Protein AF-A0A559M3E8-F1 (afdb_monomer)

Structure (mmCIF, N/CA/C/O backbone):
data_AF-A0A559M3E8-F1
#
_entry.id   AF-A0A559M3E8-F1
#
loop_
_atom_site.group_PDB
_atom_site.id
_atom_site.type_symbol
_atom_site.label_atom_id
_atom_site.label_alt_id
_atom_site.label_comp_id
_atom_site.label_asym_id
_atom_site.label_entity_id
_atom_site.label_seq_id
_atom_site.pdbx_PDB_ins_code
_atom_site.Cartn_x
_atom_site.Cartn_y
_atom_site.Cartn_z
_atom_site.occupancy
_atom_site.B_iso_or_equiv
_atom_site.auth_seq_id
_atom_site.auth_comp_id
_atom_site.auth_asym_id
_atom_site.auth_atom_id
_atom_site.pdbx_PDB_model_num
ATOM 1 N N . MET A 1 1 ? 30.283 10.281 -4.184 1.00 38.22 1 MET A N 1
ATOM 2 C CA . MET A 1 1 ? 31.143 9.720 -5.253 1.00 38.22 1 MET A CA 1
ATOM 3 C C . MET A 1 1 ? 30.238 9.097 -6.311 1.00 38.22 1 MET A C 1
ATOM 5 O O . MET A 1 1 ? 29.497 8.177 -5.992 1.00 38.22 1 MET A O 1
ATOM 9 N N . MET A 1 2 ? 30.207 9.641 -7.528 1.00 44.91 2 MET A N 1
ATOM 10 C CA . MET A 1 2 ? 29.304 9.193 -8.597 1.00 44.91 2 MET A CA 1
ATOM 11 C C . MET A 1 2 ? 29.893 7.927 -9.235 1.00 44.91 2 MET A C 1
ATOM 13 O O . MET A 1 2 ? 30.963 7.985 -9.844 1.00 44.91 2 MET A O 1
ATOM 17 N N . LYS A 1 3 ? 29.264 6.762 -9.026 1.00 56.38 3 LYS A N 1
ATOM 18 C CA . LYS A 1 3 ? 29.805 5.481 -9.509 1.00 56.38 3 LYS A CA 1
ATOM 19 C C . LYS A 1 3 ? 29.872 5.496 -11.036 1.00 56.38 3 LYS A C 1
ATOM 21 O O . LYS A 1 3 ? 28.886 5.752 -11.724 1.00 56.38 3 LYS A O 1
ATOM 26 N N . SER A 1 4 ? 31.058 5.238 -11.582 1.00 53.09 4 SER A N 1
ATOM 27 C CA . SER A 1 4 ? 31.251 5.160 -13.024 1.00 53.09 4 SER A CA 1
ATOM 28 C C . SER A 1 4 ? 30.557 3.915 -13.576 1.00 53.09 4 SER A C 1
ATOM 30 O O . SER A 1 4 ? 31.086 2.816 -13.493 1.00 53.09 4 SER A O 1
ATOM 32 N N . VAL A 1 5 ? 29.383 4.087 -14.180 1.00 62.91 5 VAL A N 1
ATOM 33 C CA . VAL A 1 5 ? 28.581 3.019 -14.808 1.00 62.91 5 VAL A CA 1
ATOM 34 C C . VAL A 1 5 ? 29.138 2.439 -16.125 1.00 62.91 5 VAL A C 1
ATOM 36 O O . VAL A 1 5 ? 28.409 1.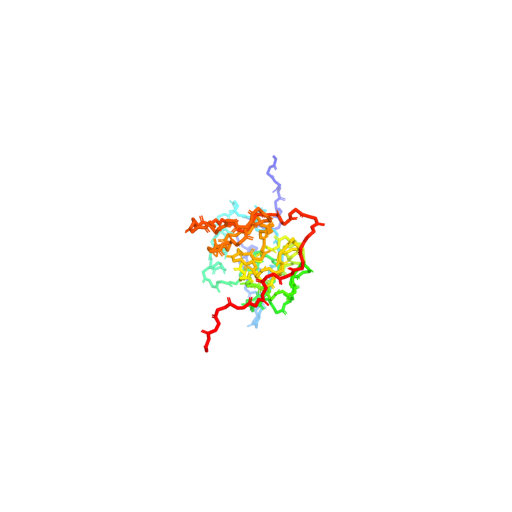808 -16.888 1.00 62.91 5 VAL A O 1
ATOM 39 N N . GLY A 1 6 ? 30.442 2.611 -16.382 1.00 71.12 6 GLY A N 1
ATOM 40 C CA . GLY A 1 6 ? 31.203 1.924 -17.435 1.00 71.12 6 GLY A CA 1
ATOM 41 C C . GLY A 1 6 ? 30.458 1.737 -18.763 1.00 71.12 6 GLY A C 1
ATOM 42 O O . GLY A 1 6 ? 30.150 2.705 -19.458 1.00 71.12 6 GLY A O 1
ATOM 43 N N . PHE A 1 7 ? 30.165 0.474 -19.095 1.00 62.53 7 PHE A N 1
ATOM 44 C CA . PHE A 1 7 ? 29.537 0.022 -20.343 1.00 62.53 7 PHE A CA 1
ATOM 45 C C . PHE A 1 7 ? 28.239 0.763 -20.718 1.00 62.53 7 PHE A C 1
ATOM 47 O O . PHE A 1 7 ? 27.956 0.919 -21.904 1.00 62.53 7 PHE A O 1
ATOM 54 N N . LEU A 1 8 ? 27.493 1.262 -19.729 1.00 63.47 8 LEU A N 1
ATOM 55 C CA . LEU A 1 8 ? 26.146 1.818 -19.889 1.00 63.47 8 LEU A CA 1
ATOM 56 C C . LEU A 1 8 ? 26.116 3.354 -19.983 1.00 63.47 8 LEU A C 1
ATOM 58 O O . LEU A 1 8 ? 25.038 3.939 -19.998 1.00 63.47 8 LEU A O 1
ATOM 62 N N . LYS A 1 9 ? 27.280 4.016 -20.065 1.00 68.69 9 LYS A N 1
ATOM 63 C CA . LYS A 1 9 ? 27.387 5.480 -20.232 1.00 68.69 9 LYS A CA 1
ATOM 64 C C . LYS A 1 9 ? 27.197 5.967 -21.666 1.00 68.69 9 LYS A C 1
ATOM 66 O O . LYS A 1 9 ? 26.870 7.129 -21.883 1.00 68.69 9 LYS A O 1
ATOM 71 N N . THR A 1 10 ? 27.453 5.110 -22.649 1.00 76.62 10 THR A N 1
ATOM 72 C CA . THR A 1 10 ? 27.507 5.512 -24.058 1.00 76.62 10 THR A CA 1
ATOM 73 C C . THR A 1 10 ? 26.169 5.277 -24.746 1.00 76.62 10 THR A C 1
ATOM 75 O O . THR A 1 10 ? 25.693 4.145 -24.797 1.00 76.62 10 THR A O 1
ATOM 78 N N . ILE A 1 11 ? 25.622 6.324 -25.370 1.00 76.19 11 ILE A N 1
ATOM 79 C CA . ILE A 1 11 ? 24.378 6.290 -26.160 1.00 76.19 11 ILE A CA 1
ATOM 80 C C . ILE A 1 11 ? 24.367 5.126 -27.159 1.00 76.19 11 ILE A C 1
ATOM 82 O O . ILE A 1 11 ? 23.447 4.313 -27.161 1.00 76.19 11 ILE A O 1
ATOM 86 N N . ASN A 1 12 ? 25.435 4.972 -27.945 1.00 81.44 12 ASN A N 1
ATOM 87 C CA . ASN A 1 12 ? 25.519 3.913 -28.954 1.00 81.44 12 ASN A CA 1
ATOM 88 C C . ASN A 1 12 ? 25.393 2.508 -28.351 1.00 81.44 12 ASN A C 1
ATOM 90 O O . ASN A 1 12 ? 24.781 1.632 -28.953 1.00 81.44 12 ASN A O 1
ATOM 94 N N . ARG A 1 13 ? 25.921 2.286 -27.143 1.00 81.44 13 ARG A N 1
ATOM 95 C CA . ARG A 1 13 ? 25.831 0.980 -26.477 1.00 81.44 13 ARG A CA 1
ATOM 96 C C . ARG A 1 13 ? 24.429 0.693 -25.967 1.00 81.44 13 ARG A C 1
ATOM 98 O O . ARG A 1 13 ? 23.971 -0.436 -26.083 1.00 81.44 13 ARG A O 1
ATOM 105 N N . ILE A 1 14 ? 23.745 1.710 -25.459 1.00 81.62 14 ILE A N 1
ATOM 106 C CA . ILE A 1 14 ? 22.357 1.589 -25.012 1.00 81.62 14 ILE A CA 1
ATOM 107 C C . ILE A 1 14 ? 21.443 1.315 -26.219 1.00 81.62 14 ILE A C 1
ATOM 109 O O . ILE A 1 14 ? 20.637 0.396 -26.161 1.00 81.62 14 ILE A O 1
ATOM 113 N N . ASN A 1 15 ? 21.619 2.019 -27.345 1.00 84.62 15 ASN A N 1
ATOM 114 C CA . ASN A 1 15 ? 20.841 1.764 -28.567 1.00 84.62 15 ASN A CA 1
ATOM 115 C C . ASN A 1 15 ? 21.053 0.345 -29.098 1.00 84.62 15 ASN A C 1
ATOM 117 O O . ASN A 1 15 ? 20.097 -0.344 -29.451 1.00 84.62 15 ASN A O 1
ATOM 121 N N . VAL A 1 16 ? 22.306 -0.118 -29.124 1.00 87.00 16 VAL A N 1
ATOM 122 C CA . VAL A 1 16 ? 22.616 -1.497 -29.511 1.00 87.00 16 VAL A CA 1
ATOM 123 C C . VAL A 1 16 ? 21.974 -2.488 -28.543 1.00 87.00 16 VAL A C 1
ATOM 125 O O . VAL A 1 16 ? 21.421 -3.477 -29.002 1.00 87.00 16 VAL A O 1
ATOM 128 N N . LEU A 1 17 ? 22.017 -2.234 -27.233 1.00 85.44 17 LEU A N 1
ATOM 129 C CA . LEU A 1 17 ? 21.421 -3.105 -26.218 1.00 85.44 17 LEU A CA 1
ATOM 130 C C . LEU A 1 17 ? 19.900 -3.226 -26.391 1.00 85.44 17 LEU A C 1
ATOM 132 O O . LEU A 1 17 ? 19.386 -4.341 -26.418 1.00 85.44 17 LEU A O 1
ATOM 136 N N . LEU A 1 18 ? 19.200 -2.103 -26.571 1.00 86.25 18 LEU A N 1
ATOM 137 C CA . LEU A 1 18 ? 17.736 -2.062 -26.670 1.00 86.25 18 LEU A CA 1
ATOM 138 C C . LEU A 1 18 ? 17.191 -2.601 -28.006 1.00 86.25 18 LEU A C 1
ATOM 140 O O . LEU A 1 18 ? 16.009 -2.914 -28.094 1.00 86.25 18 LEU A O 1
ATOM 144 N N . SER A 1 19 ? 18.026 -2.725 -29.043 1.00 88.88 19 SER A N 1
ATOM 145 C CA . SER A 1 19 ? 17.595 -3.119 -30.397 1.00 88.88 19 SER A CA 1
ATOM 146 C C . SER A 1 19 ? 17.796 -4.601 -30.739 1.00 88.88 19 SER A C 1
ATOM 148 O O . SER A 1 19 ? 17.417 -5.025 -31.829 1.00 88.88 19 SER A O 1
ATOM 150 N N . ARG A 1 20 ? 18.386 -5.421 -29.852 1.00 88.44 20 ARG A N 1
ATOM 151 C CA . ARG A 1 20 ? 18.673 -6.840 -30.177 1.00 88.44 20 ARG A CA 1
ATOM 152 C C . ARG A 1 20 ? 17.494 -7.788 -29.962 1.00 88.44 20 ARG A C 1
ATOM 154 O O . ARG A 1 20 ? 17.511 -8.897 -30.495 1.00 88.44 20 ARG A O 1
ATOM 161 N N . ALA A 1 21 ? 16.511 -7.397 -29.156 1.00 88.38 21 ALA A N 1
ATOM 162 C CA . ALA A 1 21 ? 15.381 -8.250 -28.809 1.00 88.38 21 ALA A CA 1
ATOM 163 C C . ALA A 1 21 ? 14.292 -8.198 -29.892 1.00 88.38 21 ALA A C 1
ATOM 165 O O . ALA A 1 21 ? 13.882 -7.120 -30.308 1.00 88.38 21 ALA A O 1
ATOM 166 N N . LYS A 1 22 ? 13.808 -9.370 -30.329 1.00 85.19 22 LYS A N 1
ATOM 167 C CA . LYS A 1 22 ? 12.701 -9.489 -31.300 1.00 85.19 22 LYS A CA 1
ATOM 168 C C . LYS A 1 22 ? 11.334 -9.719 -30.653 1.00 85.19 22 LYS A C 1
ATOM 170 O O . LYS A 1 22 ? 10.342 -9.230 -31.171 1.00 85.19 22 LYS A O 1
ATOM 175 N N . HIS A 1 23 ? 11.285 -10.477 -29.556 1.00 88.69 23 HIS A N 1
ATOM 176 C CA . HIS A 1 23 ? 10.023 -10.914 -28.936 1.00 88.69 23 HIS A CA 1
ATOM 177 C C . HIS A 1 23 ? 9.773 -10.279 -27.566 1.00 88.69 23 HIS A C 1
ATOM 179 O O . HIS A 1 23 ? 8.643 -9.945 -27.239 1.00 88.69 23 HIS A O 1
ATOM 185 N N . GLY A 1 24 ? 10.818 -10.094 -26.762 1.00 84.81 24 GLY A N 1
ATOM 186 C CA . GLY A 1 24 ? 10.701 -9.511 -25.430 1.00 84.81 24 GLY A CA 1
ATOM 187 C C . GLY A 1 24 ? 12.068 -9.176 -24.852 1.00 84.81 24 GLY A C 1
ATOM 188 O O . GLY A 1 24 ? 13.076 -9.775 -25.233 1.00 84.81 24 GLY A O 1
ATOM 189 N N . MET A 1 25 ? 12.101 -8.195 -23.954 1.00 86.50 25 MET A N 1
ATOM 190 C CA . MET A 1 25 ? 13.311 -7.696 -23.305 1.00 86.50 25 MET A CA 1
ATOM 191 C C . MET A 1 25 ? 13.035 -7.483 -21.818 1.00 86.50 25 MET A C 1
ATOM 193 O O . MET A 1 25 ? 12.091 -6.783 -21.464 1.00 86.50 25 MET A O 1
ATOM 197 N N . TYR A 1 26 ? 13.891 -8.041 -20.964 1.00 85.75 26 TYR A N 1
ATOM 198 C CA . TYR A 1 26 ? 13.893 -7.783 -19.526 1.00 85.75 26 TYR A CA 1
ATOM 199 C C . TYR A 1 26 ? 15.150 -6.996 -19.162 1.00 85.75 26 TYR A C 1
ATOM 201 O O . TYR A 1 26 ? 16.258 -7.369 -19.549 1.00 85.75 26 TYR A O 1
ATOM 209 N N . LEU A 1 27 ? 14.981 -5.903 -18.419 1.00 83.50 27 LEU A N 1
ATOM 210 C CA . LEU A 1 27 ? 16.076 -5.071 -17.926 1.00 83.50 27 LEU A CA 1
ATOM 211 C C . LEU A 1 27 ? 16.132 -5.188 -16.404 1.00 83.50 27 LEU A C 1
ATOM 213 O O . LEU A 1 27 ? 15.305 -4.614 -15.703 1.00 83.50 27 LEU A O 1
ATOM 217 N N . ILE A 1 28 ? 17.115 -5.928 -15.895 1.00 83.75 28 ILE A N 1
ATOM 218 C CA . ILE A 1 28 ? 17.337 -6.094 -14.455 1.00 83.75 28 ILE A CA 1
ATOM 219 C C . ILE A 1 28 ? 18.447 -5.132 -14.049 1.00 83.75 28 ILE A C 1
ATOM 221 O O . ILE A 1 28 ? 19.607 -5.314 -14.418 1.00 83.75 28 ILE A O 1
ATOM 225 N N . SER A 1 29 ? 18.092 -4.066 -13.336 1.00 76.38 29 SER A N 1
ATOM 226 C CA . SER A 1 29 ? 19.052 -3.052 -12.904 1.00 76.38 29 SER A CA 1
ATOM 227 C C . SER A 1 29 ? 18.507 -2.225 -11.742 1.00 76.38 29 SER A C 1
ATOM 229 O O . SER A 1 29 ? 17.299 -2.171 -11.525 1.00 76.38 29 SER A O 1
ATOM 231 N N . ASN A 1 30 ? 19.393 -1.545 -11.015 1.00 79.00 30 ASN A N 1
ATOM 232 C CA . ASN A 1 30 ? 18.988 -0.504 -10.077 1.00 79.00 30 ASN A CA 1
ATOM 233 C C . ASN A 1 30 ? 18.785 0.809 -10.861 1.00 79.00 30 ASN A C 1
ATOM 235 O O . ASN A 1 30 ? 19.750 1.372 -11.385 1.00 79.00 30 ASN A O 1
ATOM 239 N N . ALA A 1 31 ? 17.541 1.291 -10.943 1.00 78.06 31 ALA A N 1
ATOM 240 C CA . ALA A 1 31 ? 17.184 2.476 -11.727 1.00 78.06 31 ALA A CA 1
ATOM 241 C C . ALA A 1 31 ? 17.914 3.751 -11.260 1.00 78.06 31 ALA A C 1
ATOM 243 O O . ALA A 1 31 ? 18.353 4.543 -12.100 1.00 78.06 31 ALA A O 1
ATOM 244 N N . ASP A 1 32 ? 18.144 3.914 -9.953 1.00 79.88 32 ASP A N 1
ATOM 245 C CA . ASP A 1 32 ? 18.839 5.077 -9.379 1.00 79.88 32 ASP A CA 1
ATOM 246 C C . ASP A 1 32 ? 20.283 5.184 -9.876 1.00 79.88 32 ASP A C 1
ATOM 248 O O . ASP A 1 32 ? 20.840 6.272 -10.037 1.00 79.88 32 ASP A O 1
ATOM 252 N N . THR A 1 33 ? 20.889 4.039 -10.192 1.00 81.25 33 THR A N 1
ATOM 253 C CA . THR A 1 33 ? 22.275 3.967 -10.660 1.00 81.25 33 THR A CA 1
ATOM 254 C C . THR A 1 33 ? 22.464 4.641 -12.025 1.00 81.25 33 THR A C 1
ATOM 256 O O . THR A 1 33 ? 23.534 5.193 -12.281 1.00 81.25 33 THR A O 1
ATOM 259 N N . TYR A 1 34 ? 21.439 4.665 -12.884 1.00 78.31 34 TYR A N 1
ATOM 260 C CA . TYR A 1 34 ? 21.522 5.192 -14.258 1.00 78.31 34 TYR A CA 1
ATOM 261 C C . TYR A 1 34 ? 20.597 6.386 -14.515 1.00 78.31 34 TYR A C 1
ATOM 263 O O . TYR A 1 34 ? 20.712 7.014 -15.566 1.00 78.31 34 TYR A O 1
ATOM 271 N N . ALA A 1 35 ? 19.731 6.744 -13.560 1.00 77.62 35 ALA A N 1
ATOM 272 C CA . ALA A 1 35 ? 18.768 7.842 -13.678 1.00 77.62 35 ALA A CA 1
ATOM 273 C C . ALA A 1 35 ? 19.407 9.196 -14.044 1.00 77.62 35 ALA A C 1
ATOM 275 O O . ALA A 1 35 ? 18.775 10.025 -14.694 1.00 77.62 35 ALA A O 1
ATOM 276 N N . HIS A 1 36 ? 20.675 9.408 -13.677 1.00 81.75 36 HIS A N 1
ATOM 277 C CA . HIS A 1 36 ? 21.429 10.623 -13.994 1.00 81.75 36 HIS A CA 1
ATOM 278 C C . HIS A 1 36 ? 21.887 10.718 -15.462 1.00 81.75 36 HIS A C 1
ATOM 280 O O . HIS A 1 36 ? 22.322 11.780 -15.904 1.00 81.75 36 HIS A O 1
ATOM 286 N N . ILE A 1 37 ? 21.835 9.624 -16.230 1.00 83.38 37 ILE A N 1
ATOM 287 C CA . ILE A 1 37 ? 22.214 9.616 -17.646 1.00 83.38 37 ILE A CA 1
ATOM 288 C C . ILE A 1 37 ? 20.987 9.960 -18.486 1.00 83.38 37 ILE A C 1
ATOM 290 O O . ILE A 1 37 ? 19.995 9.237 -18.487 1.00 83.38 37 ILE A O 1
ATOM 294 N N . LEU A 1 38 ? 21.103 11.027 -19.277 1.00 83.44 38 LEU A N 1
ATOM 295 C CA . LEU A 1 38 ? 20.017 11.652 -20.045 1.00 83.44 38 LEU A CA 1
ATOM 296 C C . LEU A 1 38 ? 19.244 10.697 -20.969 1.00 83.44 38 LEU A C 1
ATOM 298 O O . LEU A 1 38 ? 18.061 10.897 -21.223 1.00 83.44 38 LEU A O 1
ATOM 302 N N . MET A 1 39 ? 19.897 9.661 -21.4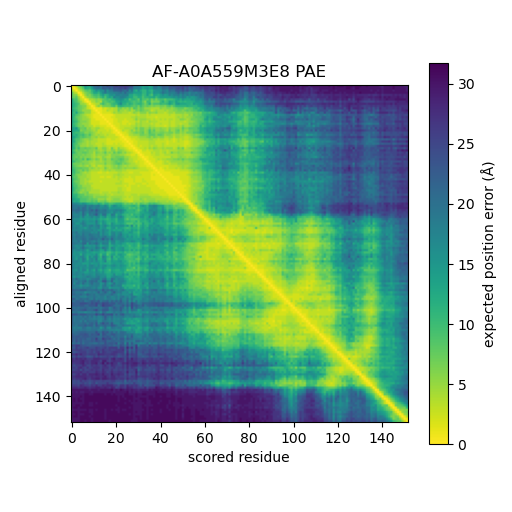98 1.00 84.56 39 MET A N 1
ATOM 303 C CA . MET A 1 39 ? 19.203 8.670 -22.321 1.00 84.56 39 MET A CA 1
ATOM 304 C C . MET A 1 39 ? 18.511 7.591 -21.488 1.00 84.56 39 MET A C 1
ATOM 306 O O . MET A 1 39 ? 17.401 7.188 -21.823 1.00 84.56 39 MET A O 1
ATOM 310 N N . TRP A 1 40 ? 19.122 7.165 -20.381 1.00 86.94 40 TRP A N 1
ATOM 311 C CA . TRP A 1 40 ? 18.492 6.227 -19.453 1.00 86.94 40 TRP A CA 1
ATOM 312 C C . TRP A 1 40 ? 17.281 6.841 -18.765 1.00 86.94 40 TRP A C 1
ATOM 314 O O . TRP A 1 40 ? 16.287 6.146 -18.610 1.00 86.94 40 TRP A O 1
ATOM 324 N N . SER A 1 41 ? 17.305 8.132 -18.428 1.00 86.06 41 SER A N 1
ATOM 325 C CA . SER A 1 41 ? 16.125 8.807 -17.881 1.00 86.06 41 SER A CA 1
ATOM 326 C C . SER A 1 41 ? 14.942 8.758 -18.853 1.00 86.06 41 SER A C 1
ATOM 328 O O . SER A 1 41 ? 13.842 8.416 -18.438 1.00 86.06 41 SER A O 1
ATOM 330 N N . LYS A 1 42 ? 15.172 8.983 -20.156 1.00 88.50 42 LYS A N 1
ATOM 331 C CA . LYS A 1 42 ? 14.137 8.836 -21.196 1.00 88.50 42 LYS A CA 1
ATOM 332 C C . LYS A 1 42 ? 13.617 7.404 -21.302 1.00 88.50 42 LYS A C 1
ATOM 334 O O . LYS A 1 42 ? 12.411 7.204 -21.367 1.00 88.50 42 LYS A O 1
ATOM 339 N N . VAL A 1 43 ? 14.509 6.410 -21.304 1.00 88.31 43 VAL A N 1
ATOM 340 C CA . VAL A 1 43 ? 14.121 4.988 -21.348 1.00 88.31 43 VAL A CA 1
ATOM 341 C C . VAL A 1 43 ? 13.298 4.610 -20.119 1.00 88.31 43 VAL A C 1
ATOM 343 O O . VAL A 1 43 ? 12.253 3.984 -20.258 1.00 88.31 43 VAL A O 1
ATOM 346 N N . LEU A 1 44 ? 13.716 5.038 -18.927 1.00 86.75 44 LEU A N 1
ATOM 347 C CA . LEU A 1 44 ? 12.970 4.822 -17.691 1.00 86.75 44 LEU A CA 1
ATOM 348 C C . LEU A 1 44 ? 11.605 5.519 -17.730 1.00 86.75 44 LEU A C 1
ATOM 350 O O . LEU A 1 44 ? 10.631 4.912 -17.304 1.00 86.75 44 LEU A O 1
ATOM 354 N N . SER A 1 45 ? 11.495 6.737 -18.269 1.00 87.69 45 SER A N 1
ATOM 355 C CA . SER A 1 45 ? 10.196 7.402 -18.452 1.00 87.69 45 SER A CA 1
ATOM 356 C C . SER A 1 45 ? 9.277 6.623 -19.395 1.00 87.69 45 SER A C 1
ATOM 358 O O . SER A 1 45 ? 8.137 6.362 -19.029 1.00 87.69 45 SER A O 1
ATOM 360 N N . MET A 1 46 ? 9.783 6.158 -20.543 1.00 88.38 46 MET A N 1
ATOM 361 C CA . MET A 1 46 ? 9.000 5.326 -21.471 1.00 88.38 46 MET A CA 1
ATOM 362 C C . MET A 1 46 ? 8.530 4.023 -20.812 1.00 88.38 46 MET A C 1
ATOM 364 O O . MET A 1 46 ? 7.383 3.620 -20.978 1.00 88.38 46 MET A O 1
ATOM 368 N N . LEU A 1 47 ? 9.391 3.376 -20.020 1.00 86.69 47 LEU A N 1
ATOM 369 C CA . LEU A 1 47 ? 9.017 2.177 -19.270 1.00 86.69 47 LEU A CA 1
ATOM 370 C C . LEU A 1 47 ? 7.985 2.482 -18.173 1.00 86.69 47 LEU A C 1
ATOM 372 O O . LEU A 1 47 ? 7.092 1.668 -17.962 1.00 86.69 47 LEU A O 1
ATOM 376 N N . LYS A 1 48 ? 8.060 3.638 -17.497 1.00 82.94 48 LYS A N 1
ATOM 377 C CA . LYS A 1 48 ? 7.047 4.074 -16.515 1.00 82.94 48 LYS A CA 1
ATOM 378 C C . LYS A 1 48 ? 5.692 4.323 -17.170 1.00 82.94 48 LYS A C 1
ATOM 380 O O . LYS A 1 48 ? 4.687 3.854 -16.653 1.00 82.94 48 LYS A O 1
ATOM 385 N N . GLU A 1 49 ? 5.665 5.016 -18.305 1.00 84.12 49 GLU A N 1
ATOM 386 C CA . GLU A 1 49 ? 4.437 5.309 -19.059 1.00 84.12 49 GLU A CA 1
ATOM 387 C C . GLU A 1 49 ? 3.798 4.037 -19.618 1.00 84.12 49 GLU A C 1
ATOM 389 O O . GLU A 1 49 ? 2.593 3.834 -19.501 1.00 84.12 49 GLU A O 1
ATOM 394 N N . ALA A 1 50 ? 4.618 3.119 -20.132 1.00 84.19 50 ALA A N 1
ATOM 395 C CA . ALA A 1 50 ? 4.175 1.784 -20.517 1.00 84.19 50 ALA A CA 1
ATOM 396 C C . ALA A 1 50 ? 3.849 0.892 -19.306 1.00 84.19 50 ALA A C 1
ATOM 398 O O . ALA A 1 50 ? 3.466 -0.263 -19.498 1.00 84.19 50 ALA A O 1
ATOM 399 N N . ASN A 1 51 ? 4.027 1.403 -18.079 1.00 75.50 51 ASN A N 1
ATOM 400 C CA . ASN A 1 51 ? 3.835 0.751 -16.786 1.00 75.50 51 ASN A CA 1
ATOM 401 C C . ASN A 1 51 ? 4.597 -0.604 -16.695 1.00 75.50 51 ASN A C 1
ATOM 403 O O . ASN A 1 51 ? 4.148 -1.574 -16.092 1.00 75.50 51 ASN A O 1
ATOM 407 N N . ALA A 1 52 ? 5.746 -0.677 -17.370 1.00 80.00 52 ALA A N 1
ATOM 408 C CA . ALA A 1 52 ? 6.627 -1.834 -17.536 1.00 80.00 52 ALA A CA 1
ATOM 409 C C . ALA A 1 52 ? 7.781 -1.845 -16.512 1.00 80.00 52 ALA A C 1
ATOM 411 O O . ALA A 1 52 ? 8.84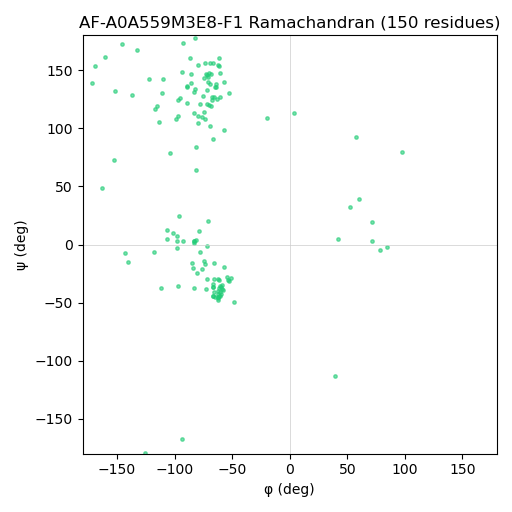6 -2.408 -16.771 1.00 80.00 52 ALA A O 1
ATOM 412 N N . ILE A 1 53 ? 7.590 -1.192 -15.361 1.00 76.69 53 ILE A N 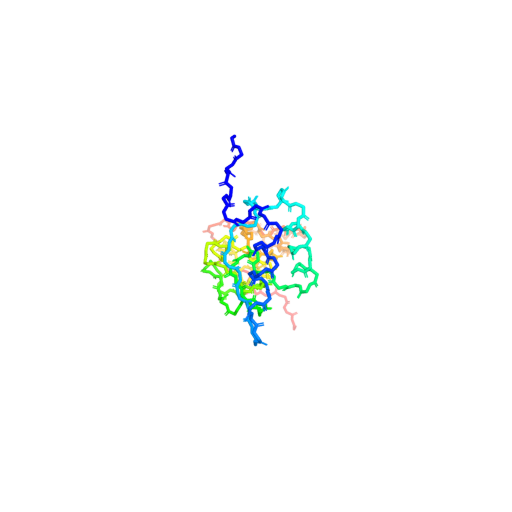1
ATOM 413 C CA . ILE A 1 53 ? 8.546 -1.183 -14.252 1.00 76.69 53 ILE A CA 1
ATOM 414 C C . ILE A 1 53 ? 7.903 -1.838 -13.037 1.00 76.69 53 ILE A C 1
ATOM 416 O O . ILE A 1 53 ? 6.960 -1.304 -12.462 1.00 76.69 53 ILE A O 1
ATOM 420 N N . SER A 1 54 ? 8.480 -2.953 -12.602 1.00 70.31 54 SER A N 1
ATOM 421 C CA . SER A 1 54 ? 8.196 -3.550 -11.299 1.00 70.31 54 SER A CA 1
ATOM 422 C C . SER A 1 54 ? 9.020 -2.831 -10.228 1.00 70.31 54 SER A C 1
ATOM 424 O O . SER A 1 54 ? 10.120 -3.270 -9.900 1.00 70.31 54 SER A O 1
ATOM 426 N N . LEU A 1 55 ? 8.517 -1.700 -9.721 1.00 64.81 55 LEU A N 1
ATOM 427 C CA . LEU A 1 55 ? 9.175 -0.914 -8.660 1.00 64.81 55 LEU A CA 1
ATOM 428 C C . LEU A 1 55 ? 9.379 -1.739 -7.380 1.00 64.81 55 LEU A C 1
ATOM 430 O O . LEU A 1 55 ? 10.437 -1.669 -6.764 1.00 64.81 55 LEU A O 1
ATOM 434 N N . ASP A 1 56 ? 8.401 -2.583 -7.057 1.00 64.56 56 ASP A N 1
ATOM 435 C CA . ASP A 1 56 ? 8.349 -3.352 -5.811 1.00 64.56 56 ASP A CA 1
ATOM 436 C C . ASP A 1 56 ? 8.768 -4.822 -5.984 1.00 64.56 56 ASP A C 1
ATOM 438 O O . ASP A 1 56 ? 8.610 -5.651 -5.083 1.00 64.56 56 ASP A O 1
ATOM 442 N N . GLY A 1 57 ? 9.305 -5.172 -7.158 1.00 64.88 57 GLY A N 1
ATOM 443 C CA . GLY A 1 57 ? 9.776 -6.524 -7.468 1.00 64.88 57 GLY A CA 1
ATO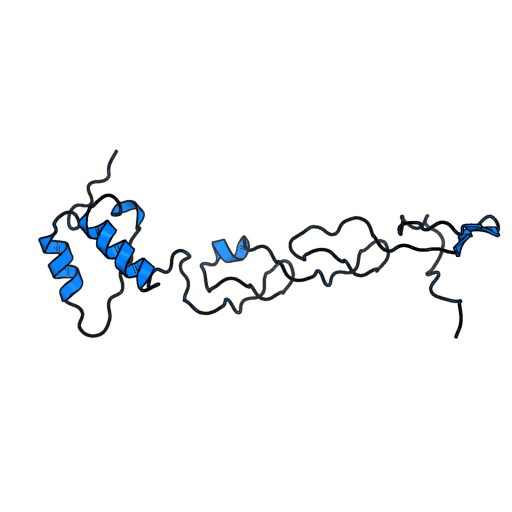M 444 C C . GLY A 1 57 ? 8.674 -7.572 -7.655 1.00 64.88 57 GLY A C 1
ATOM 445 O O . GLY A 1 57 ? 8.966 -8.761 -7.567 1.00 64.88 57 GLY A O 1
ATOM 446 N N . GLY A 1 58 ? 7.430 -7.170 -7.924 1.00 69.50 58 GLY A N 1
ATOM 447 C CA . GLY A 1 58 ? 6.372 -8.111 -8.302 1.00 69.50 58 GLY A CA 1
ATOM 448 C C . GLY A 1 58 ? 5.669 -7.776 -9.617 1.00 69.50 58 GLY A C 1
ATOM 449 O O . GLY A 1 58 ? 6.068 -6.866 -10.353 1.00 69.50 58 GLY A O 1
ATOM 450 N N . CYS A 1 59 ? 4.696 -8.613 -9.978 1.00 72.62 59 CYS A N 1
ATOM 451 C CA . CYS A 1 59 ? 3.942 -8.508 -11.225 1.00 72.62 59 CYS A CA 1
ATOM 452 C C . CYS A 1 59 ? 2.799 -7.479 -11.132 1.00 72.62 59 CYS A C 1
ATOM 454 O O . CYS A 1 59 ? 2.566 -6.867 -10.095 1.00 72.62 59 CYS A O 1
ATOM 456 N N . ARG A 1 60 ? 2.088 -7.276 -12.245 1.00 71.31 60 ARG A N 1
ATOM 457 C CA . ARG A 1 60 ? 0.940 -6.355 -12.337 1.00 71.31 60 ARG A CA 1
ATOM 458 C C . ARG A 1 60 ? -0.360 -6.890 -11.746 1.00 71.31 60 ARG A C 1
ATOM 460 O O . ARG A 1 60 ? -1.336 -6.151 -11.703 1.00 71.31 60 ARG A O 1
ATOM 467 N N . GLU A 1 61 ? -0.374 -8.148 -11.338 1.00 76.44 61 GLU A N 1
ATOM 468 C CA . GLU A 1 61 ? -1.561 -8.765 -10.762 1.00 76.44 61 GLU A CA 1
ATOM 469 C C . GLU A 1 61 ? -1.708 -8.363 -9.294 1.00 76.44 61 GLU A C 1
ATOM 471 O O . GLU A 1 61 ? -0.719 -8.037 -8.629 1.00 76.44 61 GLU A O 1
ATOM 476 N N . MET A 1 62 ? -2.939 -8.392 -8.787 1.00 81.62 62 MET A N 1
ATOM 477 C CA . MET A 1 62 ? -3.207 -8.201 -7.362 1.00 81.62 62 MET A CA 1
ATOM 478 C C . MET A 1 62 ? -2.502 -9.286 -6.537 1.00 81.62 62 MET A C 1
ATOM 480 O O . MET A 1 62 ? -2.281 -10.406 -6.999 1.00 81.62 62 MET A O 1
ATOM 484 N N . CYS A 1 63 ? -2.079 -8.945 -5.320 1.00 86.94 63 CYS A N 1
ATOM 485 C CA . CYS A 1 63 ? -1.423 -9.904 -4.448 1.00 86.94 63 CYS A CA 1
ATOM 486 C C . CYS A 1 63 ? -2.457 -10.809 -3.764 1.00 86.94 63 CYS A C 1
ATOM 488 O O . CYS A 1 63 ? -3.062 -10.435 -2.768 1.00 86.94 63 CYS A O 1
ATOM 490 N N . ASP A 1 64 ? -2.572 -12.054 -4.216 1.00 85.31 64 ASP A N 1
ATOM 491 C CA . ASP A 1 64 ? -3.514 -13.027 -3.633 1.00 85.31 64 ASP A CA 1
ATOM 492 C C . ASP A 1 64 ? -3.024 -13.669 -2.316 1.00 85.31 64 ASP A C 1
ATOM 494 O O . ASP A 1 64 ? -3.571 -14.670 -1.853 1.00 85.31 64 ASP A O 1
ATOM 498 N N . ARG A 1 65 ? -1.956 -13.137 -1.704 1.00 87.38 65 ARG A N 1
ATOM 499 C CA . ARG A 1 65 ? -1.406 -13.678 -0.451 1.00 87.38 65 ARG A CA 1
ATOM 500 C C . ARG A 1 65 ? -2.075 -13.027 0.768 1.00 87.38 65 ARG A C 1
ATOM 502 O O . ARG A 1 65 ? -2.204 -11.798 0.793 1.00 87.38 65 ARG A O 1
ATOM 509 N N . PRO A 1 66 ? -2.463 -13.816 1.785 1.00 89.38 66 PRO A N 1
ATOM 510 C CA . PRO A 1 66 ? -3.003 -13.287 3.029 1.00 89.38 66 PRO A CA 1
ATOM 511 C C . PRO A 1 66 ? -1.902 -12.671 3.903 1.00 89.38 66 PRO A C 1
ATOM 513 O O . PRO A 1 66 ? -0.792 -13.191 3.985 1.00 89.38 66 PRO A O 1
ATOM 516 N N . LEU A 1 67 ? -2.231 -11.583 4.599 1.00 87.62 67 LEU A N 1
ATOM 517 C CA . LEU A 1 67 ? -1.353 -10.936 5.572 1.00 87.62 67 LEU A CA 1
ATOM 518 C C . LEU A 1 67 ? -1.237 -11.789 6.841 1.00 87.62 67 LEU A C 1
ATOM 520 O O . LEU A 1 67 ? -2.248 -12.189 7.413 1.00 87.62 67 LEU A O 1
ATOM 524 N N . ASN A 1 68 ? -0.017 -12.002 7.334 1.00 82.06 68 ASN A N 1
ATOM 525 C CA . ASN A 1 68 ? 0.246 -12.917 8.455 1.00 82.06 68 ASN A CA 1
ATOM 526 C C . ASN A 1 68 ? -0.487 -12.546 9.759 1.00 82.06 68 ASN A C 1
ATOM 528 O O . ASN A 1 68 ? -0.935 -13.428 10.482 1.00 82.06 68 ASN A O 1
ATOM 532 N N . GLU A 1 69 ? -0.635 -11.252 10.051 1.00 78.94 69 GLU A N 1
ATOM 533 C CA . GLU A 1 69 ? -1.212 -10.765 11.316 1.00 78.94 69 GLU A CA 1
ATOM 534 C C . GLU A 1 69 ? -2.744 -10.901 11.393 1.00 78.94 69 GLU A C 1
ATOM 536 O O . GLU A 1 69 ? -3.316 -10.865 12.481 1.00 78.94 69 GLU A O 1
ATOM 541 N N . CYS A 1 70 ? -3.438 -11.016 10.255 1.00 85.25 70 CYS A N 1
ATOM 542 C CA . CYS A 1 70 ? -4.907 -11.003 10.232 1.00 85.25 70 CYS A CA 1
ATOM 543 C C . CYS A 1 70 ? -5.569 -11.987 9.266 1.00 85.25 70 CYS A C 1
ATOM 545 O O . CYS A 1 70 ? -6.766 -12.217 9.380 1.00 85.25 70 CYS A O 1
ATOM 547 N N . GLY A 1 71 ? -4.828 -12.554 8.317 1.00 85.19 71 GLY A N 1
ATOM 548 C CA . GLY A 1 71 ? -5.354 -13.458 7.297 1.00 85.19 71 GLY A CA 1
ATOM 549 C C . GLY A 1 71 ? -6.081 -12.771 6.134 1.00 85.19 71 GLY A C 1
ATOM 550 O O . GLY A 1 71 ? -6.449 -13.454 5.183 1.00 85.19 71 GLY A O 1
ATOM 551 N N . HIS A 1 72 ? -6.268 -11.446 6.159 1.00 87.75 72 HIS A N 1
ATOM 552 C CA . HIS A 1 72 ? -6.891 -10.712 5.051 1.00 87.75 72 HIS A CA 1
ATOM 553 C C . HIS A 1 72 ? -6.003 -10.695 3.803 1.00 87.75 72 HIS A C 1
ATOM 555 O O . HIS A 1 72 ? -4.778 -10.624 3.908 1.00 87.75 72 HIS A O 1
ATOM 561 N N . CYS A 1 73 ? -6.621 -10.701 2.621 1.00 87.06 73 CYS A N 1
ATOM 562 C CA . CYS A 1 73 ? -5.909 -10.612 1.346 1.00 87.06 73 CYS A CA 1
ATOM 563 C C . CYS A 1 73 ? -5.183 -9.266 1.210 1.00 87.06 73 CYS A C 1
ATOM 565 O O . CYS A 1 73 ? -5.722 -8.209 1.547 1.00 87.06 73 CYS A O 1
ATOM 567 N N . CYS A 1 74 ? -3.953 -9.294 0.703 1.00 87.94 74 CYS A N 1
ATOM 568 C CA . CYS A 1 74 ? -3.189 -8.079 0.464 1.00 87.94 74 CYS A CA 1
ATOM 569 C C . CYS A 1 74 ? -3.785 -7.279 -0.706 1.00 87.94 74 CYS A C 1
ATOM 571 O O . CYS A 1 74 ? -3.840 -7.744 -1.838 1.00 87.94 74 CYS A O 1
ATOM 573 N N . MET A 1 75 ? -4.199 -6.036 -0.448 1.00 82.81 75 MET A N 1
ATOM 574 C CA . MET A 1 75 ? -4.799 -5.165 -1.473 1.00 82.81 75 MET A CA 1
ATOM 575 C C . MET A 1 75 ? -3.778 -4.454 -2.375 1.00 82.81 75 MET A C 1
ATOM 577 O O . MET A 1 75 ? -4.152 -3.609 -3.188 1.00 82.81 75 MET A O 1
ATOM 581 N N . ALA A 1 76 ? -2.486 -4.741 -2.219 1.00 83.38 76 ALA A N 1
ATOM 582 C CA . ALA A 1 76 ? -1.451 -4.213 -3.095 1.00 83.38 76 ALA A CA 1
ATOM 583 C C . ALA A 1 76 ? -1.275 -5.107 -4.332 1.00 83.38 76 ALA A C 1
ATOM 585 O O . ALA A 1 76 ? -1.630 -6.286 -4.330 1.00 83.38 76 ALA A O 1
ATOM 586 N N . ASN A 1 77 ? -0.678 -4.556 -5.389 1.00 84.88 77 ASN A N 1
ATOM 587 C CA . ASN A 1 77 ? -0.176 -5.382 -6.487 1.00 84.88 77 ASN A CA 1
ATOM 588 C C . ASN A 1 77 ? 0.906 -6.331 -5.973 1.00 84.88 77 ASN A C 1
ATOM 590 O O . ASN A 1 77 ? 1.517 -6.092 -4.933 1.00 84.88 77 ASN A O 1
ATOM 594 N N . CYS A 1 78 ? 1.179 -7.395 -6.717 1.00 82.25 78 CYS A N 1
ATOM 595 C CA . CYS A 1 78 ? 2.246 -8.313 -6.389 1.00 82.25 78 CYS A CA 1
ATOM 596 C C . CYS A 1 78 ? 3.559 -7.544 -6.191 1.00 82.25 78 CYS A C 1
ATOM 598 O O . CYS A 1 78 ? 3.973 -6.721 -7.010 1.00 82.25 78 CYS A O 1
ATOM 600 N N . HIS A 1 79 ? 4.215 -7.835 -5.076 1.00 83.94 79 HIS A N 1
ATOM 601 C CA . HIS A 1 79 ? 5.458 -7.216 -4.649 1.00 83.94 79 HIS A CA 1
ATOM 602 C C . HIS A 1 79 ? 6.325 -8.246 -3.921 1.00 83.94 79 HIS A C 1
ATOM 604 O O . HIS A 1 79 ? 5.908 -9.370 -3.608 1.00 83.94 79 HIS A O 1
ATOM 610 N N . SER A 1 80 ? 7.548 -7.835 -3.615 1.00 81.06 80 SER A N 1
ATOM 611 C CA . SER A 1 80 ? 8.525 -8.637 -2.887 1.00 81.06 80 SER A CA 1
ATOM 612 C C . SER A 1 80 ? 8.045 -8.985 -1.471 1.00 81.06 80 SER A C 1
ATOM 614 O O . SER A 1 80 ? 7.252 -8.264 -0.863 1.00 81.06 80 SER A O 1
ATOM 616 N N . GLU A 1 81 ? 8.556 -10.086 -0.921 1.00 82.38 81 GLU A N 1
ATOM 617 C CA . GLU A 1 81 ? 8.221 -10.571 0.426 1.00 82.38 81 GLU A CA 1
ATOM 618 C C . GLU A 1 81 ? 8.498 -9.566 1.562 1.00 82.38 81 GLU A C 1
ATOM 620 O O . GLU A 1 81 ? 7.637 -9.422 2.429 1.00 82.38 81 GLU A O 1
ATOM 625 N N . PRO A 1 82 ? 9.596 -8.780 1.551 1.00 83.94 82 PRO A N 1
ATOM 626 C CA . PRO A 1 82 ? 9.832 -7.772 2.586 1.00 83.94 82 PRO A CA 1
ATOM 627 C C . PRO A 1 82 ? 8.745 -6.693 2.623 1.00 83.94 82 PRO A C 1
ATOM 629 O O . PRO A 1 82 ? 8.336 -6.270 3.698 1.00 83.94 82 PRO A O 1
ATOM 632 N N . LEU A 1 83 ? 8.243 -6.289 1.449 1.00 83.62 83 LEU A N 1
ATOM 633 C CA . LEU A 1 83 ? 7.149 -5.323 1.337 1.00 83.62 83 LEU A CA 1
ATOM 634 C C . LEU A 1 83 ? 5.815 -5.935 1.781 1.00 83.62 83 LEU A C 1
ATOM 636 O O . LEU A 1 83 ? 4.970 -5.234 2.333 1.00 83.62 83 LEU A O 1
ATOM 640 N N . HIS A 1 84 ? 5.648 -7.251 1.605 1.00 86.88 84 HIS A N 1
ATOM 641 C CA . HIS A 1 84 ? 4.483 -7.979 2.112 1.00 86.88 84 HIS A CA 1
ATOM 642 C C . HIS A 1 84 ? 4.449 -8.016 3.629 1.00 86.88 84 HIS A C 1
ATOM 644 O O . HIS A 1 84 ? 3.412 -7.738 4.221 1.00 86.88 84 HIS A O 1
ATOM 650 N N . ALA A 1 85 ? 5.591 -8.292 4.254 1.00 83.56 85 ALA A N 1
ATOM 651 C CA . ALA A 1 85 ? 5.705 -8.306 5.705 1.00 83.56 85 ALA A CA 1
ATOM 652 C C . ALA A 1 85 ? 5.384 -6.937 6.333 1.00 83.56 85 ALA A C 1
ATOM 654 O O . ALA A 1 85 ? 4.856 -6.887 7.438 1.00 83.56 85 ALA A O 1
ATOM 655 N N . SER A 1 86 ? 5.662 -5.835 5.629 1.00 84.81 86 SER A N 1
ATOM 656 C CA . SER A 1 86 ? 5.349 -4.472 6.079 1.00 84.81 86 SER A CA 1
ATOM 657 C C . SER A 1 86 ? 3.995 -3.934 5.604 1.00 84.81 86 SER A C 1
ATOM 659 O O . SER A 1 86 ? 3.701 -2.763 5.828 1.00 84.81 86 SER A O 1
ATOM 661 N N . SER A 1 87 ? 3.194 -4.726 4.889 1.00 85.12 87 SER A N 1
ATOM 662 C CA . SER A 1 87 ? 1.925 -4.251 4.333 1.00 85.12 87 SER A CA 1
ATOM 663 C C . SER A 1 87 ? 0.841 -4.186 5.408 1.00 85.12 87 SER A C 1
ATOM 665 O O . SER A 1 87 ? 0.480 -5.192 6.015 1.00 85.12 87 SER A O 1
ATOM 667 N N . GLU A 1 88 ? 0.289 -2.994 5.621 1.00 87.31 88 GLU A N 1
ATOM 668 C CA . GLU A 1 88 ? -0.773 -2.767 6.601 1.00 87.31 88 GLU A CA 1
ATOM 669 C C . GLU A 1 88 ? -2.149 -3.129 6.030 1.00 87.31 88 GLU A C 1
ATOM 671 O O . GLU A 1 88 ? -2.521 -2.726 4.924 1.00 87.31 88 GLU A O 1
ATOM 676 N N . CYS A 1 89 ? -2.941 -3.858 6.817 1.00 89.81 89 CYS A N 1
ATOM 677 C CA . CYS A 1 89 ? -4.300 -4.216 6.433 1.00 89.81 89 CYS A CA 1
ATOM 678 C C . CYS A 1 89 ? -5.257 -3.022 6.574 1.00 89.81 89 CYS A C 1
ATOM 680 O O . CYS A 1 89 ? -5.367 -2.430 7.650 1.00 89.81 89 CYS A O 1
ATOM 682 N N . ARG A 1 90 ? -6.002 -2.705 5.509 1.00 88.56 90 ARG A N 1
ATOM 683 C CA . ARG A 1 90 ? -7.024 -1.639 5.508 1.00 88.56 90 ARG A CA 1
ATOM 684 C C . ARG A 1 90 ? -8.462 -2.162 5.501 1.00 88.56 90 ARG A C 1
ATOM 686 O O . ARG A 1 90 ? -9.388 -1.359 5.450 1.00 88.56 90 ARG A O 1
ATOM 693 N N . GLU A 1 91 ? -8.633 -3.476 5.594 1.00 87.25 91 GLU A N 1
ATOM 694 C CA . GLU A 1 91 ? -9.946 -4.103 5.742 1.00 87.25 91 GLU A CA 1
ATOM 695 C C . GLU A 1 91 ? -10.556 -3.807 7.122 1.00 87.25 91 GLU A C 1
ATOM 697 O O . GLU A 1 91 ? -9.823 -3.507 8.083 1.00 87.25 91 GLU A O 1
ATOM 702 N N . PRO A 1 92 ? -11.895 -3.869 7.246 1.00 88.38 92 PRO A N 1
ATOM 703 C CA . PRO A 1 92 ? -12.562 -3.773 8.537 1.00 88.38 92 PRO A CA 1
ATOM 704 C C . PRO A 1 92 ? -12.058 -4.861 9.491 1.00 88.38 92 PRO A C 1
ATOM 706 O O . PRO A 1 92 ? -11.817 -6.004 9.11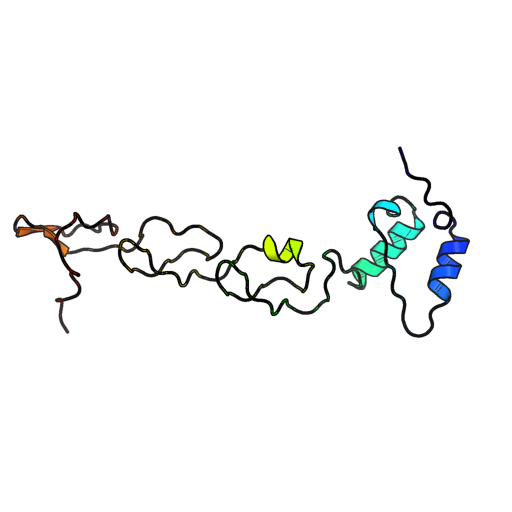8 1.00 88.38 92 PRO A O 1
ATOM 709 N N . CYS A 1 93 ? -11.871 -4.498 10.755 1.00 87.69 93 CYS A N 1
ATOM 710 C CA . CYS A 1 93 ? -11.408 -5.436 11.763 1.00 87.69 93 CYS A CA 1
ATOM 711 C C . CYS A 1 93 ? -12.534 -6.398 12.174 1.00 87.69 93 CYS A C 1
ATOM 713 O O . CYS A 1 93 ? -13.476 -5.990 12.847 1.00 87.69 93 CYS A O 1
ATOM 715 N N . GLU A 1 94 ? -12.394 -7.686 11.867 1.00 84.00 94 GLU A N 1
ATOM 716 C CA . GLU A 1 94 ? -13.340 -8.728 12.304 1.00 84.00 94 GLU A CA 1
ATOM 717 C C . GLU A 1 94 ? -13.074 -9.243 13.735 1.00 84.00 94 GLU A C 1
ATOM 719 O O . GLU A 1 94 ? -13.782 -10.113 14.243 1.00 84.00 94 GLU A O 1
ATOM 724 N N . ARG A 1 95 ? -12.061 -8.703 14.432 1.00 83.81 95 ARG A N 1
ATOM 725 C CA . ARG A 1 95 ? -11.718 -9.118 15.803 1.00 83.81 95 ARG A CA 1
ATOM 726 C C . ARG A 1 95 ? -12.778 -8.657 16.808 1.00 83.81 95 ARG A C 1
ATOM 728 O O . ARG A 1 95 ? -13.226 -7.509 16.779 1.00 83.81 95 ARG A O 1
ATOM 735 N N . ALA A 1 96 ? -13.098 -9.521 17.769 1.00 85.06 96 ALA A N 1
ATOM 736 C CA . ALA A 1 96 ? -13.869 -9.159 18.955 1.00 85.06 96 ALA A CA 1
ATOM 737 C C . ALA A 1 96 ? -12.950 -8.597 20.056 1.00 85.06 96 ALA A C 1
ATOM 739 O O . ALA A 1 96 ? -11.857 -9.108 20.292 1.00 85.06 96 ALA A O 1
ATOM 740 N N . LEU A 1 97 ? -13.390 -7.544 20.748 1.00 82.12 97 LEU A N 1
ATOM 741 C CA . LEU A 1 97 ? -12.649 -6.931 21.851 1.00 82.12 97 LEU A CA 1
ATOM 742 C C . LEU A 1 97 ? -12.600 -7.880 23.057 1.00 82.12 97 LEU A C 1
ATOM 744 O O . LEU A 1 97 ? -13.641 -8.166 23.646 1.00 82.12 97 LEU A O 1
ATOM 748 N N . GLU A 1 98 ? -11.405 -8.289 23.490 1.00 73.81 98 GLU A N 1
ATOM 749 C CA . GLU A 1 98 ? -11.205 -9.304 24.545 1.00 73.81 98 GLU A CA 1
ATOM 750 C C . GLU A 1 98 ? -11.967 -9.026 25.852 1.00 73.81 98 GLU A C 1
ATOM 752 O O . GLU A 1 98 ? -12.382 -9.942 26.554 1.00 73.81 98 GLU A O 1
ATOM 757 N N . HIS A 1 99 ? -12.174 -7.754 26.200 1.00 71.69 99 HIS A N 1
ATOM 758 C CA . HIS A 1 99 ? -12.779 -7.367 27.478 1.00 71.69 99 HIS A CA 1
ATOM 759 C C . HIS A 1 99 ? -14.310 -7.367 27.504 1.00 71.69 99 HIS A C 1
ATOM 761 O O . HIS A 1 99 ? -14.893 -7.285 28.583 1.00 71.69 99 HIS A O 1
ATOM 767 N N . CYS A 1 100 ? -14.969 -7.385 26.346 1.00 77.19 100 CYS A N 1
ATOM 768 C CA . CYS A 1 100 ? -16.431 -7.296 26.274 1.00 77.19 100 CYS A CA 1
ATOM 769 C C . CYS A 1 100 ? -17.061 -8.152 25.170 1.00 77.19 100 CYS A C 1
ATOM 771 O O . CYS A 1 100 ? -18.282 -8.235 25.107 1.00 77.19 100 CYS A O 1
ATOM 773 N N . GLY A 1 101 ? -16.259 -8.765 24.296 1.00 77.88 101 GLY A N 1
ATOM 774 C CA . GLY A 1 101 ? -16.720 -9.586 23.177 1.00 77.88 101 GLY A CA 1
ATOM 775 C C . GLY A 1 101 ? -17.374 -8.804 22.032 1.00 77.88 101 GLY A C 1
ATOM 776 O O . GLY A 1 101 ? -17.831 -9.416 21.074 1.00 77.88 101 GLY A O 1
ATOM 777 N N . HIS A 1 102 ? -17.430 -7.470 22.095 1.00 82.31 102 HIS A N 1
ATOM 778 C CA . HIS A 1 102 ? -18.025 -6.658 21.032 1.00 82.31 102 HIS A CA 1
ATOM 779 C C . HIS A 1 102 ? -17.141 -6.611 19.775 1.00 82.31 102 HIS A C 1
ATOM 781 O O . HIS A 1 102 ? -15.914 -6.585 19.906 1.00 82.31 102 HIS A O 1
ATOM 787 N N . PRO A 1 103 ? -17.735 -6.533 18.569 1.00 83.31 103 PRO A N 1
ATOM 788 C CA . PRO A 1 103 ? -16.977 -6.418 17.327 1.00 83.31 103 PRO A CA 1
ATOM 789 C C . PRO A 1 103 ? -16.200 -5.099 17.279 1.00 83.31 103 PRO A C 1
ATOM 791 O O . PRO A 1 103 ? -16.731 -4.030 17.605 1.00 83.31 103 PRO A O 1
ATOM 794 N N . CYS A 1 104 ? -14.937 -5.164 16.861 1.00 85.94 104 CYS A N 1
ATOM 795 C CA . CYS A 1 104 ? -14.135 -3.976 16.622 1.00 85.94 104 CYS A CA 1
ATOM 796 C C . CYS A 1 104 ? -14.657 -3.225 15.388 1.00 85.94 104 CYS A C 1
ATOM 798 O O . CYS A 1 104 ? -14.990 -3.821 14.373 1.00 85.94 104 CYS A O 1
ATOM 800 N N . ARG A 1 105 ? -14.720 -1.891 15.463 1.00 83.62 105 ARG A N 1
ATOM 801 C CA . ARG A 1 105 ? -15.143 -1.026 14.342 1.00 83.62 105 ARG A CA 1
ATOM 802 C C . ARG A 1 105 ? -13.984 -0.258 13.703 1.00 83.62 105 ARG A C 1
ATOM 804 O O . ARG A 1 105 ? -14.211 0.712 12.988 1.00 83.62 105 ARG A O 1
ATOM 811 N N . LYS A 1 106 ? -12.747 -0.637 14.028 1.00 86.50 106 LYS A N 1
ATOM 812 C CA . LYS A 1 106 ? -11.533 -0.033 13.468 1.00 86.50 106 LYS A CA 1
ATOM 813 C C . LYS A 1 106 ? -11.058 -0.798 12.235 1.00 86.50 106 LYS A C 1
ATOM 815 O O . LYS A 1 106 ? -11.587 -1.860 11.916 1.00 86.50 106 LYS A O 1
ATOM 820 N N . THR A 1 107 ? -10.044 -0.269 11.567 1.00 89.25 107 THR A N 1
ATOM 821 C CA . THR A 1 107 ? -9.290 -0.984 10.535 1.00 89.25 107 THR A CA 1
ATOM 822 C C . THR A 1 107 ? -8.436 -2.085 11.161 1.00 89.25 107 THR A C 1
ATOM 824 O O . THR A 1 107 ? -7.982 -1.981 12.302 1.00 89.25 107 THR A O 1
ATOM 827 N N . CYS A 1 108 ? -8.233 -3.179 10.431 1.00 88.75 108 CYS A N 1
ATOM 828 C CA . CYS A 1 108 ? -7.533 -4.344 10.956 1.00 88.75 108 CYS A CA 1
ATOM 829 C C . CYS A 1 108 ? -6.047 -4.075 11.247 1.00 88.75 108 CYS A C 1
ATOM 831 O O . CYS A 1 108 ? -5.517 -4.623 12.214 1.00 88.75 108 CYS A O 1
ATOM 833 N N . GLY A 1 109 ? -5.391 -3.229 10.445 1.00 85.75 109 GLY A N 1
ATOM 834 C CA . GLY A 1 109 ? -3.991 -2.841 10.638 1.00 85.75 109 GLY A CA 1
ATOM 835 C C . GLY A 1 109 ? -3.737 -2.029 11.911 1.00 85.75 109 GLY A C 1
ATOM 836 O O . GLY A 1 109 ? -2.600 -1.944 12.360 1.00 85.75 109 GLY A O 1
ATOM 837 N N . GLU A 1 110 ? -4.779 -1.476 12.534 1.00 85.75 110 GLU A N 1
ATOM 838 C CA . GLU A 1 110 ? -4.652 -0.736 13.785 1.00 85.75 110 GLU A CA 1
ATOM 839 C C . GLU A 1 110 ? -4.883 -1.631 15.017 1.00 85.75 110 GLU A C 1
ATOM 841 O O . GLU A 1 110 ? -5.695 -2.568 14.993 1.00 85.75 110 GLU A O 1
ATOM 846 N N . PRO A 1 111 ? -4.225 -1.342 16.155 1.00 83.69 111 PRO A N 1
ATOM 847 C CA . PRO A 1 111 ? -4.538 -2.002 17.413 1.00 83.69 111 PRO A CA 1
ATOM 848 C C . PRO A 1 111 ? -5.969 -1.671 17.864 1.00 83.69 111 PRO A C 1
ATOM 850 O O . PRO A 1 111 ? -6.427 -0.519 17.850 1.00 83.69 111 PRO A O 1
ATOM 853 N N . CYS A 1 112 ? -6.682 -2.707 18.308 1.00 84.25 112 CYS A N 1
ATOM 854 C CA . CYS A 1 112 ? -8.028 -2.565 18.848 1.00 84.25 112 CYS A CA 1
ATOM 855 C C . CYS A 1 112 ? -8.006 -1.657 20.090 1.00 84.25 112 CYS A C 1
ATOM 857 O O . CYS A 1 112 ? -7.218 -1.858 21.010 1.00 84.25 112 CYS A O 1
ATOM 859 N N . GLY A 1 113 ? -8.847 -0.618 20.086 1.00 78.75 113 GLY A N 1
ATOM 860 C CA . GLY A 1 113 ? -8.940 0.364 21.172 1.00 78.75 113 GLY A CA 1
ATOM 861 C C . GLY A 1 113 ? -10.016 0.023 22.211 1.00 78.75 113 GLY A C 1
ATOM 862 O O . GLY A 1 113 ? -10.557 -1.084 22.194 1.00 78.75 113 GLY A O 1
ATOM 863 N N . PRO A 1 114 ? -10.373 0.974 23.097 1.00 79.00 114 PRO A N 1
ATOM 864 C CA . PRO A 1 114 ? -11.500 0.796 24.006 1.00 79.00 114 PRO A CA 1
ATOM 865 C C . PRO A 1 114 ? -12.808 0.613 23.229 1.00 79.00 114 PRO A C 1
ATOM 867 O O . PRO A 1 114 ? -12.961 1.096 22.104 1.00 79.00 114 PRO A O 1
ATOM 870 N N . CYS A 1 115 ? -13.760 -0.078 23.851 1.00 81.69 115 CYS A N 1
ATOM 871 C CA . CYS A 1 115 ? -15.058 -0.315 23.243 1.00 81.69 115 CYS A CA 1
ATOM 872 C C . CYS A 1 115 ? -15.844 0.994 23.103 1.00 81.69 115 CYS A C 1
ATOM 874 O O . CYS A 1 115 ? -16.042 1.719 24.076 1.00 81.69 115 CYS A O 1
ATOM 876 N N . THR A 1 116 ? -16.314 1.278 21.889 1.00 78.56 116 THR A N 1
ATOM 877 C CA . THR A 1 116 ? -17.146 2.451 21.574 1.00 78.56 116 THR A CA 1
ATOM 878 C C . THR A 1 116 ? -18.638 2.126 21.541 1.00 78.56 116 THR A C 1
ATOM 880 O O . THR A 1 116 ? -19.448 3.003 21.247 1.00 78.56 116 THR A O 1
ATOM 883 N N . VAL A 1 117 ? -19.021 0.881 21.849 1.00 80.06 117 VAL A N 1
ATOM 88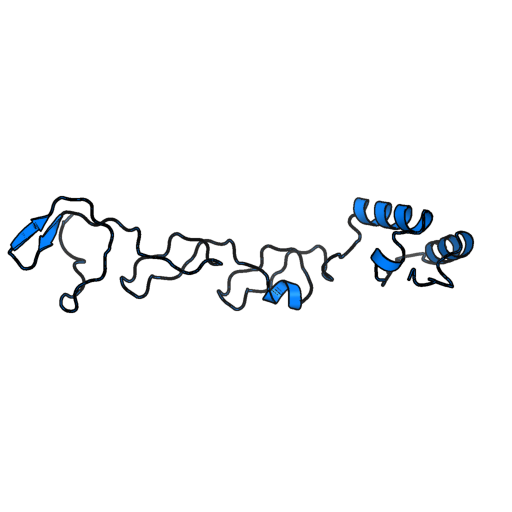4 C CA . VAL A 1 117 ? -20.430 0.495 21.978 1.00 80.06 117 VAL A CA 1
ATOM 885 C C . VAL A 1 117 ? -21.025 1.226 23.172 1.00 80.06 117 VAL A C 1
ATOM 887 O O . VAL A 1 117 ? -20.489 1.170 24.281 1.00 80.06 117 VAL A O 1
ATOM 890 N N . THR A 1 118 ? -22.131 1.914 22.929 1.00 76.56 118 THR A N 1
ATOM 891 C CA . THR A 1 118 ? -22.902 2.594 23.957 1.00 76.56 118 THR A CA 1
ATOM 892 C C . THR A 1 118 ? -23.956 1.658 24.536 1.00 76.56 118 THR A C 1
ATOM 894 O O . THR A 1 118 ? -24.634 0.932 23.812 1.00 76.56 118 THR A O 1
ATOM 897 N N . VAL A 1 119 ? -24.084 1.673 25.857 1.00 77.62 119 VAL A N 1
ATOM 898 C CA . VAL A 1 119 ? -25.097 0.945 26.621 1.00 77.62 119 VAL A CA 1
ATOM 899 C C . VAL A 1 119 ? -25.904 1.946 27.443 1.00 77.62 119 VAL A C 1
ATOM 901 O O . VAL A 1 119 ? -25.361 2.932 27.945 1.00 77.62 119 VAL A O 1
ATOM 904 N N . SER A 1 120 ? -27.206 1.710 27.560 1.00 70.44 120 SER A N 1
ATOM 905 C CA . SER A 1 120 ? -28.147 2.524 28.334 1.00 70.44 120 SER A CA 1
ATOM 906 C C . SER A 1 120 ? -29.023 1.625 29.209 1.00 70.44 120 SER A C 1
ATOM 908 O O . SER A 1 120 ? -29.033 0.406 29.037 1.00 70.44 120 SER A O 1
ATOM 910 N N . ASN A 1 121 ? -29.742 2.225 30.163 1.00 70.81 121 ASN A N 1
ATOM 911 C CA . ASN A 1 121 ? -30.646 1.532 31.089 1.00 70.81 121 ASN A CA 1
ATOM 912 C C . ASN A 1 121 ? -29.942 0.473 31.956 1.00 70.81 121 ASN A C 1
ATOM 914 O O . ASN A 1 121 ? -30.484 -0.602 32.212 1.00 70.81 121 ASN A O 1
ATOM 918 N N . LEU A 1 122 ? -28.723 0.765 32.421 1.00 67.12 122 LEU A N 1
ATOM 919 C CA . LEU A 1 122 ? -27.993 -0.167 33.280 1.00 67.12 122 LEU A CA 1
ATOM 920 C C . LEU A 1 122 ? -28.618 -0.212 34.675 1.00 67.12 122 LEU A C 1
ATOM 922 O O . LEU A 1 122 ? -28.634 0.801 35.379 1.00 67.12 122 LEU A O 1
ATOM 926 N N . LEU A 1 123 ? -29.054 -1.402 35.091 1.00 68.31 123 LEU A N 1
ATOM 927 C CA . LEU A 1 123 ? -29.383 -1.684 36.482 1.00 68.31 123 LEU A CA 1
ATOM 928 C C . LEU A 1 123 ? -28.081 -1.861 37.271 1.00 68.31 123 LEU A C 1
ATOM 930 O O . LEU A 1 123 ? -27.347 -2.832 37.094 1.00 68.31 123 LEU A O 1
ATOM 934 N N . LEU A 1 124 ? -27.782 -0.895 38.130 1.00 69.50 124 LEU A N 1
ATOM 935 C CA . LEU A 1 124 ? -26.608 -0.922 38.991 1.00 69.50 124 LEU A CA 1
ATOM 936 C C . LEU A 1 124 ? -26.807 -1.934 40.135 1.00 69.50 124 LEU A C 1
ATOM 938 O O . LEU A 1 124 ? -27.942 -2.163 40.558 1.00 69.50 124 LEU A O 1
ATOM 942 N N . PRO A 1 125 ? -25.726 -2.464 40.741 1.00 65.94 125 PRO A N 1
ATOM 943 C CA . PRO A 1 125 ? -25.816 -3.342 41.914 1.00 65.94 125 PRO A CA 1
ATOM 944 C C . PRO A 1 125 ? -26.552 -2.715 43.111 1.00 65.94 125 PRO A C 1
ATOM 946 O O . PRO A 1 125 ? -27.009 -3.428 43.997 1.00 65.94 125 PRO A O 1
ATOM 949 N N . CYS A 1 126 ? -26.672 -1.383 43.142 1.00 77.88 126 CYS A N 1
ATOM 950 C CA . CYS A 1 126 ? -27.441 -0.641 44.141 1.00 77.88 126 CYS A CA 1
ATOM 951 C C . CYS A 1 126 ? -28.951 -0.547 43.839 1.00 77.88 126 CYS A C 1
ATOM 953 O O . CYS A 1 126 ? -29.660 0.125 44.580 1.00 77.88 126 CYS A O 1
ATOM 955 N N . GLY A 1 127 ? -29.443 -1.175 42.764 1.00 71.94 127 GLY A N 1
ATOM 956 C CA . GLY A 1 127 ? -30.862 -1.208 42.386 1.00 71.94 127 GLY A CA 1
ATOM 957 C C . GLY A 1 127 ? -31.359 -0.001 41.580 1.00 71.94 127 GLY A C 1
ATOM 958 O O . GLY A 1 127 ? -32.512 0.015 41.161 1.00 71.94 127 GLY A O 1
ATOM 959 N N . HIS A 1 128 ? -30.512 0.998 41.325 1.00 78.06 128 HIS A N 1
ATOM 960 C CA . HIS A 1 128 ? -30.865 2.154 40.499 1.00 78.06 128 HIS A CA 1
ATOM 961 C C . HIS A 1 128 ? -30.632 1.881 39.012 1.00 78.06 128 HIS A C 1
ATOM 963 O O . HIS A 1 128 ? -29.670 1.206 38.642 1.00 78.06 128 HIS A O 1
ATOM 969 N N . ILE A 1 129 ? -31.476 2.466 38.160 1.00 74.31 129 ILE A N 1
ATOM 970 C CA . ILE A 1 129 ? -31.316 2.434 36.705 1.00 74.31 129 ILE A CA 1
ATOM 971 C C . ILE A 1 129 ? -30.645 3.729 36.265 1.00 74.31 129 ILE A C 1
ATOM 973 O O . ILE A 1 129 ? -31.134 4.822 36.557 1.00 74.31 129 ILE A O 1
ATOM 977 N N . LYS A 1 130 ? -29.525 3.611 35.552 1.00 72.38 130 LYS A N 1
ATOM 978 C CA . LYS A 1 130 ? -28.862 4.756 34.933 1.00 72.38 130 LYS A CA 1
ATOM 979 C C . LYS A 1 130 ? -29.275 4.854 33.464 1.00 72.38 130 LYS A C 1
ATOM 981 O O . LYS A 1 130 ? -28.879 4.025 32.647 1.00 72.38 130 LYS A O 1
ATOM 986 N N . ASN A 1 131 ? -30.059 5.884 33.150 1.00 68.62 131 ASN A N 1
ATOM 987 C CA . ASN A 1 131 ? -30.558 6.173 31.798 1.00 68.62 131 ASN A CA 1
ATOM 988 C C . ASN A 1 131 ? -29.550 6.945 30.927 1.00 68.62 131 ASN A C 1
ATOM 990 O O . ASN A 1 131 ? -29.862 7.293 29.790 1.00 68.62 131 ASN A O 1
ATOM 994 N N . ASP A 1 132 ? -28.346 7.208 31.437 1.00 71.50 132 ASP A N 1
ATOM 995 C CA . ASP A 1 132 ? -27.291 7.841 30.651 1.00 71.50 132 ASP A CA 1
ATOM 996 C C . ASP A 1 132 ? -26.727 6.884 29.601 1.00 71.50 132 ASP A C 1
ATOM 998 O O . ASP A 1 132 ? -26.570 5.682 29.832 1.00 71.50 132 ASP A O 1
ATOM 1002 N N . VAL A 1 133 ? -26.345 7.456 28.462 1.00 68.62 133 VAL A N 1
ATOM 1003 C CA . VAL A 1 133 ? -25.572 6.765 27.433 1.00 68.62 133 VAL A CA 1
ATOM 1004 C C . VAL A 1 133 ? -24.137 6.626 27.934 1.00 68.62 133 VAL A C 1
ATOM 1006 O O . VAL A 1 133 ? -23.399 7.608 28.015 1.00 68.62 133 VAL A O 1
ATOM 1009 N N . LEU A 1 134 ? -23.737 5.406 28.284 1.00 68.56 134 LEU A N 1
ATOM 1010 C CA . LEU A 1 134 ? -22.384 5.099 28.741 1.00 68.56 134 LEU A CA 1
ATOM 1011 C C . LEU A 1 134 ? -21.652 4.266 27.696 1.00 68.56 134 LEU A C 1
ATOM 1013 O O . LEU A 1 134 ? -22.230 3.371 27.088 1.00 68.56 134 LEU A O 1
ATOM 1017 N N . TYR A 1 135 ? -20.360 4.519 27.509 1.00 73.62 135 TYR A N 1
ATOM 1018 C CA . TYR A 1 135 ? -19.517 3.607 26.742 1.00 73.62 135 TYR A CA 1
ATOM 1019 C C . TYR A 1 135 ? -19.283 2.325 27.533 1.00 73.62 135 TYR A C 1
ATOM 1021 O O . TYR A 1 135 ? -19.141 2.366 28.760 1.00 73.62 135 TYR A O 1
ATOM 1029 N N . CYS A 1 136 ? -19.213 1.194 26.830 1.00 71.56 136 CYS A N 1
ATOM 1030 C CA . CYS A 1 136 ? -18.863 -0.096 27.404 1.00 71.56 136 CYS A CA 1
ATOM 1031 C C . CYS A 1 136 ? -17.489 0.008 28.089 1.00 71.56 136 CYS A C 1
ATOM 1033 O O . CYS A 1 136 ? -16.432 -0.028 27.460 1.00 71.56 136 CYS A O 1
ATOM 1035 N N . SER A 1 137 ? -17.533 0.184 29.407 1.00 62.84 137 SER A N 1
ATOM 1036 C CA . SER A 1 137 ? -16.388 0.424 30.273 1.00 62.84 137 SER A CA 1
ATOM 1037 C C . SER A 1 137 ? -16.287 -0.782 31.194 1.00 62.84 137 SER A C 1
ATOM 1039 O O . SER A 1 137 ? -17.249 -1.078 31.894 1.00 62.84 137 SER A O 1
ATOM 1041 N N . ARG A 1 138 ? -15.161 -1.500 31.116 1.00 54.41 138 ARG A N 1
ATOM 1042 C CA . ARG A 1 138 ? -14.722 -2.645 31.943 1.00 54.41 138 ARG A CA 1
ATOM 1043 C C . ARG A 1 138 ? -15.748 -3.134 32.999 1.00 54.41 138 ARG A C 1
ATOM 1045 O O . ARG A 1 138 ? -15.962 -2.427 33.984 1.00 54.41 138 ARG A O 1
ATOM 1052 N N . PRO A 1 139 ? -16.314 -4.351 32.886 1.00 50.50 139 PRO A N 1
ATOM 1053 C CA . PRO A 1 139 ? -17.167 -4.878 33.943 1.00 50.50 139 PRO A CA 1
ATOM 1054 C C . PRO A 1 139 ? -16.310 -5.142 35.186 1.00 50.50 139 PRO A C 1
ATOM 1056 O O . PRO A 1 139 ? -15.297 -5.845 35.138 1.00 50.50 139 PRO A O 1
ATOM 1059 N N . THR A 1 140 ? -16.686 -4.557 36.320 1.00 41.31 140 THR A N 1
ATOM 1060 C CA . THR A 1 140 ? -16.071 -4.829 37.620 1.00 41.31 140 THR A CA 1
ATOM 1061 C C . THR A 1 140 ? -16.372 -6.265 38.027 1.00 41.31 140 THR A C 1
ATOM 1063 O O . THR A 1 140 ? -17.402 -6.512 38.634 1.00 41.31 140 THR A O 1
ATOM 1066 N N . ARG A 1 141 ? -15.486 -7.195 37.649 1.00 40.59 141 ARG A N 1
ATOM 1067 C CA . ARG A 1 141 ? -15.179 -8.528 38.218 1.00 40.59 141 ARG A CA 1
ATOM 1068 C C . ARG A 1 141 ? -16.320 -9.455 38.692 1.00 40.59 141 ARG A C 1
ATOM 1070 O O . ARG A 1 141 ? -15.990 -10.496 39.243 1.00 40.59 141 ARG A O 1
ATOM 1077 N N . ASN A 1 142 ? -17.608 -9.144 38.521 1.00 37.38 142 ASN A N 1
ATOM 1078 C CA . ASN A 1 142 ? -18.672 -9.939 39.138 1.00 37.38 142 ASN A CA 1
ATOM 1079 C C . ASN A 1 142 ? -20.088 -9.752 38.556 1.00 37.38 142 ASN A C 1
ATOM 1081 O O . ASN A 1 142 ? -21.042 -9.604 39.316 1.00 37.38 142 ASN A O 1
ATOM 1085 N N . GLN A 1 143 ? -20.268 -9.804 37.233 1.00 40.88 143 GLN A N 1
ATOM 1086 C CA . GLN A 1 143 ? -21.596 -10.110 36.683 1.00 40.88 143 GLN A CA 1
ATOM 1087 C C . GLN A 1 143 ? -21.497 -10.787 35.307 1.00 40.88 143 GLN A C 1
ATOM 1089 O O . GLN A 1 143 ? -20.736 -10.313 34.458 1.00 40.88 143 GLN A O 1
ATOM 1094 N N . PRO A 1 144 ? -22.221 -11.902 35.083 1.00 39.66 144 PRO A N 1
ATOM 1095 C CA . PRO A 1 144 ? -22.330 -12.519 33.769 1.00 39.66 144 PRO A CA 1
ATOM 1096 C C . PRO A 1 144 ? -23.098 -11.581 32.833 1.00 39.66 144 PRO A C 1
ATOM 1098 O O . PRO A 1 144 ? -23.852 -10.725 33.293 1.00 39.66 144 PRO A O 1
ATOM 1101 N N . HIS A 1 145 ? -22.873 -11.743 31.529 1.00 39.38 145 HIS A N 1
ATOM 1102 C CA . HIS A 1 145 ? -23.620 -11.130 30.430 1.00 39.38 145 HIS A CA 1
ATOM 1103 C C . HIS A 1 145 ? -25.015 -10.619 30.836 1.00 39.38 145 HIS A C 1
ATOM 1105 O O . HIS A 1 145 ? -25.941 -11.410 30.988 1.00 39.38 145 HIS A O 1
ATOM 1111 N N . ILE A 1 146 ? -25.208 -9.297 30.906 1.00 40.12 146 ILE A N 1
ATOM 1112 C CA . ILE A 1 146 ? -26.551 -8.716 30.754 1.00 40.12 146 ILE A CA 1
ATOM 1113 C C . ILE A 1 146 ? -26.822 -8.647 29.245 1.00 40.12 146 ILE A C 1
ATOM 1115 O O . ILE A 1 146 ? -26.899 -7.592 28.628 1.00 40.12 146 ILE A O 1
ATOM 1119 N N . LEU A 1 147 ? -26.881 -9.832 28.639 1.00 40.38 147 LEU A N 1
ATOM 1120 C CA . LEU A 1 147 ? -27.676 -10.106 27.455 1.00 40.38 147 LEU A CA 1
ATOM 1121 C C . LEU A 1 147 ? -28.880 -10.894 27.957 1.00 40.38 147 LEU A C 1
ATOM 1123 O O . LEU A 1 147 ? -28.877 -12.110 27.874 1.00 40.38 147 LEU A O 1
ATOM 1127 N N . GLN A 1 148 ? -29.873 -10.217 28.530 1.00 42.72 148 GLN A N 1
ATOM 1128 C CA . GLN A 1 148 ? -31.275 -10.589 28.350 1.00 42.72 148 GLN A CA 1
ATOM 1129 C C . GLN A 1 148 ? -32.177 -9.503 28.953 1.00 42.72 148 GLN A C 1
ATOM 1131 O O . GLN A 1 148 ? -31.941 -9.060 30.072 1.00 42.72 148 GLN A O 1
ATOM 1136 N N . LEU A 1 149 ? -33.261 -9.203 28.229 1.00 38.12 149 LEU A N 1
ATOM 1137 C CA . LEU A 1 149 ? -34.493 -8.520 28.658 1.00 38.12 149 LEU A CA 1
ATOM 1138 C C . LEU A 1 149 ? -34.608 -7.015 28.371 1.00 38.12 149 LEU A C 1
ATOM 1140 O O . LEU A 1 149 ? -34.540 -6.170 29.254 1.00 38.12 149 LEU A O 1
ATOM 1144 N N . ALA A 1 150 ? -34.950 -6.734 27.114 1.00 26.38 150 ALA A N 1
ATOM 1145 C CA . ALA A 1 150 ? -36.182 -6.019 26.755 1.00 26.38 150 ALA A CA 1
ATOM 1146 C C . ALA A 1 150 ? -36.572 -6.473 25.327 1.00 26.38 150 ALA A C 1
ATOM 1148 O O . ALA A 1 150 ? -36.097 -5.917 24.349 1.00 26.38 150 ALA A O 1
ATOM 1149 N N . MET A 1 151 ? -37.059 -7.710 25.168 1.00 29.80 151 MET A N 1
ATOM 1150 C CA . MET A 1 151 ? -38.480 -8.057 24.963 1.00 29.80 151 MET A CA 1
ATOM 1151 C C . MET A 1 151 ? -39.130 -7.389 23.738 1.00 29.80 151 MET A C 1
ATOM 1153 O O . MET A 1 151 ? -39.703 -6.313 23.882 1.00 29.80 151 MET A O 1
ATOM 1157 N N . GLN A 1 152 ? -39.104 -8.071 22.584 1.00 37.56 152 GLN A N 1
ATOM 1158 C CA . GLN A 1 152 ? -40.261 -8.573 21.808 1.00 37.56 152 GLN A CA 1
ATOM 1159 C C . GLN A 1 152 ? -39.808 -9.050 20.425 1.00 37.56 152 GLN A C 1
ATOM 1161 O O . GLN A 1 152 ? -39.041 -8.313 19.771 1.00 37.56 152 GLN A O 1
#

Secondary structure (DSSP, 8-state):
-----GGGG-HHHHHHHHTS-SS-----S-HHHHTTSHHHHHHHHHHHHTT---TTSS-SSB--PBPTTT-PBP-SBS--HHHHHTPPP-SB--PBPTTT-PBP-SBTTSPP-S---EE-SEE-TTS-EE-S-EE-----S--------S--

pLDDT: mean 75.49, std 14.67, range [26.38, 89.81]

Sequence (152 aa):
MMKSVGFLKTINRINVLLSRAKHGMYLISNADTYAHILMWSKVLSMLKEANAISLDGGCREMCDRPLNECGHCCMANCHSEPLHASSECREPCERALEHCGHPCRKTCGEPCGPCTVTVSNLLLPCGHIKNDVLYCSRPTRNQPHILQLAMQ

Solvent-accessible surface area (backbone atoms only — not comparable to full-at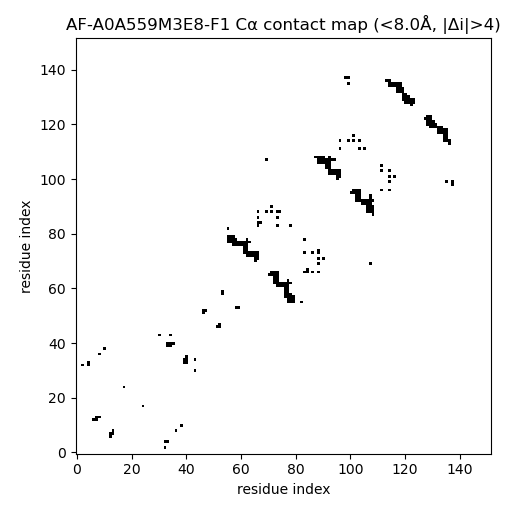om values): 10012 Å² total; per-residue (Å²): 132,85,77,81,64,65,82,74,71,42,68,71,50,48,54,55,62,72,65,70,58,89,88,69,84,86,85,89,74,68,64,80,78,42,49,85,39,76,66,49,35,51,51,50,49,54,31,52,76,68,64,70,61,57,87,57,66,30,56,92,48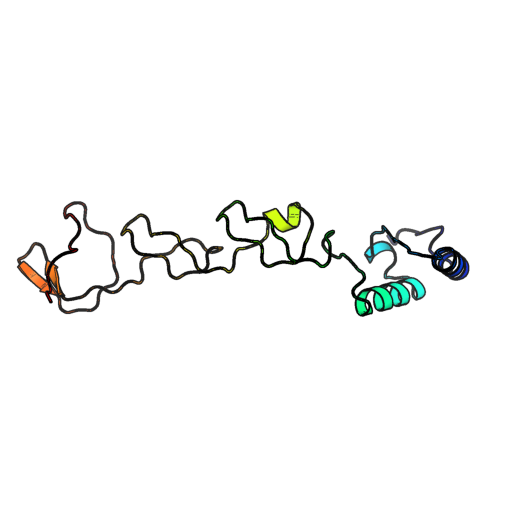,72,25,88,52,55,37,89,94,76,60,50,67,39,91,48,55,29,49,33,67,74,59,53,76,69,57,74,49,80,50,76,21,86,50,55,40,90,84,75,64,47,73,42,90,48,45,49,55,52,82,87,71,82,57,78,54,71,47,60,62,46,72,43,99,86,75,50,69,43,76,56,85,36,59,57,66,78,78,79,90,76,75,79,80,88,79,78,86,85,87,133

Radius of gyration: 28.83 Å; Cα contacts (8 Å, |Δi|>4): 156; chains: 1; bounding box: 72×25×75 Å

Mean predicted aligned error: 14.7 Å

InterPro domains:
  IPR027417 P-loop containing nucleoside triphosphate hydrolase [G3DSA:3.40.50.300] (2-57)

Organism: NCBI:txid215461

Foldseek 3Di:
DQDDPPQPQDPVSVVVVVPPDDPDDDDDDDLVNCCPRPVSVVVVVVCVVVVVDQPQQFDQAAQQAAQPQQRDGQRDRDGDPVVSPVGAAQDAQQDADPQPRHGARHTNSDDGDAAQDWDAQDQDPVRDTGRDTDGPDGDDPDDPDPPDDDDD